Protein AF-A0A838CXK9-F1 (afdb_monomer)

Mean predicted aligned error: 6.01 Å

Organism: NCBI:txid220753

Sequence (166 aa):
MSNKSRLVIGCRRCKEGYEVANYFADIPQHLNLTTSFHQEDINALFFENYSCPFCHNTLYITPPIIEFVSVFENKNFHVKFEEYYIRIINEQHYIGLPKDKAPEDIYIDLMNSGIDIEEDITLPNTREVQYLQDVAHEYDRNQWVLEFESGNTEHSIDELTKNRYK

Structure (mmCIF, N/CA/C/O backbone):
data_AF-A0A838CXK9-F1
#
_entry.id   AF-A0A838CXK9-F1
#
loop_
_atom_site.group_PDB
_atom_site.id
_atom_site.type_symbol
_atom_site.label_atom_id
_atom_site.label_alt_id
_atom_site.label_comp_id
_atom_site.label_asym_id
_atom_site.label_entity_id
_atom_site.label_seq_id
_atom_site.pdbx_PDB_ins_code
_atom_site.Cartn_x
_atom_site.Cartn_y
_atom_site.Cartn_z
_atom_site.occupancy
_atom_site.B_iso_or_equiv
_atom_site.auth_seq_id
_atom_site.auth_comp_id
_atom_site.auth_asym_id
_atom_site.auth_atom_id
_atom_site.pdbx_PDB_model_num
ATOM 1 N N . MET A 1 1 ? 12.977 -2.934 20.442 1.00 40.25 1 MET A N 1
ATOM 2 C CA . MET A 1 1 ? 13.653 -2.037 19.479 1.00 40.25 1 MET A CA 1
ATOM 3 C C . MET A 1 1 ? 12.579 -1.650 18.482 1.00 40.25 1 MET A C 1
ATOM 5 O O . MET A 1 1 ? 11.955 -2.563 17.969 1.00 40.25 1 MET A O 1
ATOM 9 N N . SER A 1 2 ? 12.272 -0.362 18.315 1.00 50.97 2 SER A N 1
ATOM 10 C CA . SER A 1 2 ? 11.309 0.064 17.286 1.00 50.97 2 SER A CA 1
ATOM 11 C C . SER A 1 2 ? 11.921 -0.253 15.922 1.00 50.97 2 SER A C 1
ATOM 13 O O . SER A 1 2 ? 13.077 0.101 15.669 1.00 50.97 2 SER A O 1
ATOM 15 N N . ASN A 1 3 ? 11.192 -1.005 15.100 1.00 80.12 3 ASN A N 1
ATOM 16 C CA . ASN A 1 3 ? 11.574 -1.215 13.711 1.00 80.12 3 ASN A CA 1
ATOM 17 C C . ASN A 1 3 ? 11.323 0.096 12.954 1.00 80.12 3 ASN A C 1
ATOM 19 O O . ASN A 1 3 ? 10.450 0.870 13.330 1.00 80.12 3 ASN A O 1
ATOM 23 N N . LYS A 1 4 ? 12.096 0.385 11.905 1.00 89.06 4 LYS A N 1
ATOM 24 C CA . LYS A 1 4 ? 11.778 1.519 11.026 1.00 89.06 4 LYS A CA 1
ATOM 25 C C . LYS A 1 4 ? 10.653 1.106 10.080 1.00 89.06 4 LYS A C 1
ATOM 27 O O . LYS A 1 4 ? 10.755 0.045 9.461 1.00 89.06 4 LYS A O 1
ATOM 32 N N . SER A 1 5 ? 9.647 1.963 9.920 1.00 93.62 5 SER A N 1
ATOM 33 C CA . SER A 1 5 ? 8.619 1.782 8.894 1.00 93.62 5 SER A CA 1
ATOM 34 C C . SER A 1 5 ? 9.243 1.706 7.498 1.00 93.62 5 SER A C 1
ATOM 36 O O . SER A 1 5 ? 10.294 2.307 7.232 1.00 93.62 5 SER A O 1
ATOM 38 N N . ARG A 1 6 ? 8.621 0.939 6.601 1.00 93.81 6 ARG A N 1
ATOM 39 C CA . ARG A 1 6 ? 9.132 0.725 5.243 1.00 93.81 6 ARG A CA 1
ATOM 40 C C . ARG A 1 6 ? 8.023 0.505 4.225 1.00 93.81 6 ARG A C 1
ATOM 42 O O . ARG A 1 6 ? 7.048 -0.198 4.485 1.00 93.81 6 ARG A O 1
ATOM 49 N N . LEU A 1 7 ? 8.228 1.063 3.038 1.00 95.00 7 LEU A N 1
ATOM 50 C CA . LEU A 1 7 ? 7.468 0.735 1.840 1.00 95.00 7 LEU A CA 1
ATOM 51 C C . LEU A 1 7 ? 8.106 -0.488 1.182 1.00 95.00 7 LEU A C 1
ATOM 53 O O . LEU A 1 7 ? 9.305 -0.503 0.920 1.00 95.00 7 LEU A O 1
ATOM 57 N N . VAL A 1 8 ? 7.316 -1.509 0.894 1.00 94.06 8 VAL A N 1
ATOM 58 C CA . VAL A 1 8 ? 7.737 -2.716 0.187 1.00 94.06 8 VAL A CA 1
ATOM 59 C C . VAL A 1 8 ? 7.118 -2.693 -1.203 1.00 94.06 8 VAL A C 1
ATOM 61 O O . VAL A 1 8 ? 5.900 -2.599 -1.354 1.00 94.06 8 VAL A O 1
ATOM 64 N N . ILE A 1 9 ? 7.965 -2.788 -2.225 1.00 94.62 9 ILE A N 1
ATOM 65 C CA . ILE A 1 9 ? 7.561 -2.800 -3.632 1.00 94.62 9 ILE A CA 1
ATOM 66 C C . ILE A 1 9 ? 8.024 -4.103 -4.272 1.00 94.62 9 ILE A C 1
ATOM 68 O O . ILE A 1 9 ? 9.155 -4.533 -4.064 1.00 94.62 9 ILE A O 1
ATOM 72 N N . GLY A 1 10 ? 7.182 -4.732 -5.084 1.00 92.06 10 GLY A N 1
ATOM 73 C CA . GLY A 1 10 ? 7.570 -5.895 -5.880 1.00 92.06 10 GLY A CA 1
ATOM 74 C C . GLY A 1 10 ? 6.840 -5.963 -7.211 1.00 92.06 10 GLY A C 1
ATOM 75 O O . GLY A 1 10 ? 5.757 -5.407 -7.370 1.00 92.06 10 GLY A O 1
ATOM 76 N N . CYS A 1 11 ? 7.408 -6.678 -8.180 1.00 91.88 11 CYS A N 1
ATOM 77 C CA . CYS A 1 11 ? 6.704 -6.984 -9.424 1.00 91.88 11 CYS A CA 1
ATOM 78 C C . CYS A 1 11 ? 5.903 -8.277 -9.252 1.00 91.88 11 CYS A C 1
ATOM 80 O O . CYS A 1 11 ? 6.483 -9.360 -9.139 1.00 91.88 11 CYS A O 1
ATOM 82 N N . ARG A 1 12 ? 4.571 -8.170 -9.265 1.00 88.44 12 ARG A N 1
ATOM 83 C CA . ARG A 1 12 ? 3.650 -9.297 -9.076 1.00 88.44 12 ARG A CA 1
ATOM 84 C C . ARG A 1 12 ? 3.861 -10.375 -10.132 1.00 88.44 12 ARG A C 1
ATOM 86 O O . ARG A 1 12 ? 4.024 -11.530 -9.776 1.00 88.44 12 ARG A O 1
ATOM 93 N N . ARG A 1 13 ? 3.979 -10.000 -11.411 1.00 84.50 13 ARG A N 1
ATOM 94 C CA . ARG A 1 13 ? 4.217 -10.964 -12.504 1.00 84.50 13 ARG A CA 1
ATOM 95 C C . ARG A 1 13 ? 5.500 -11.771 -12.319 1.00 84.50 13 ARG A C 1
ATOM 97 O O . ARG A 1 13 ? 5.498 -12.977 -12.539 1.00 84.50 13 ARG A O 1
ATOM 104 N N . CYS A 1 14 ? 6.594 -11.115 -11.928 1.00 86.19 14 CYS A N 1
ATOM 105 C CA . CYS A 1 14 ? 7.857 -11.807 -11.671 1.00 86.19 14 CYS A CA 1
ATOM 106 C C . 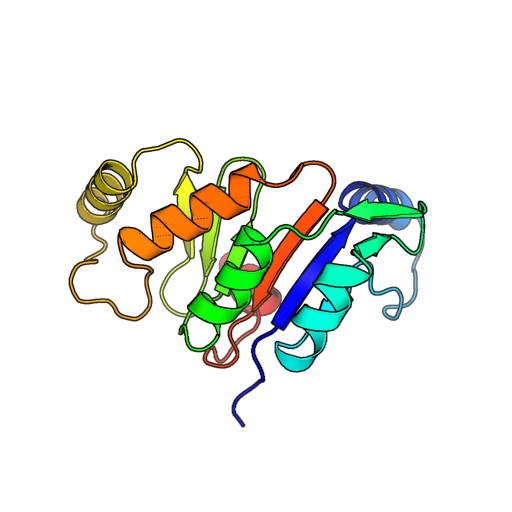CYS A 1 14 ? 7.763 -12.693 -10.430 1.00 86.19 14 CYS A C 1
ATOM 108 O O . CYS A 1 14 ? 8.290 -13.800 -10.448 1.00 86.19 14 CYS A O 1
ATOM 110 N N . LYS A 1 15 ? 7.063 -12.232 -9.387 1.00 80.81 15 LYS A N 1
ATOM 111 C CA . LYS A 1 15 ? 6.821 -13.010 -8.173 1.00 80.81 15 LYS A CA 1
ATOM 112 C C . LYS A 1 15 ? 5.985 -14.261 -8.451 1.00 80.81 15 LYS A C 1
ATOM 114 O O . LYS A 1 15 ? 6.431 -15.357 -8.147 1.00 80.81 15 LYS A O 1
ATOM 119 N N . GLU A 1 16 ? 4.829 -14.114 -9.088 1.00 79.56 16 GLU A N 1
ATOM 120 C CA . GLU A 1 16 ? 3.921 -15.222 -9.409 1.00 79.56 16 GLU A CA 1
ATOM 121 C C . GLU A 1 16 ? 4.541 -16.194 -10.417 1.00 79.56 16 GLU A C 1
ATOM 123 O O . GLU A 1 16 ? 4.498 -17.405 -10.219 1.00 79.56 16 GLU A O 1
ATOM 128 N N . GLY A 1 17 ? 5.174 -15.684 -11.481 1.00 74.56 17 GLY A N 1
ATOM 129 C CA . GLY A 1 17 ? 5.862 -16.528 -12.461 1.00 74.56 17 GLY A CA 1
ATOM 130 C C . GLY A 1 17 ? 6.971 -17.369 -11.827 1.00 74.56 17 GLY A C 1
ATOM 131 O O . GLY A 1 17 ? 7.160 -18.528 -12.190 1.00 74.56 17 GLY A O 1
ATOM 132 N N . TYR A 1 18 ? 7.661 -16.807 -10.837 1.00 71.94 18 TYR A N 1
ATOM 133 C CA . TYR A 1 18 ? 8.664 -17.512 -10.053 1.00 71.94 18 TYR A CA 1
ATOM 134 C C . TYR A 1 18 ? 8.046 -18.527 -9.083 1.00 71.94 18 TYR A C 1
ATOM 136 O O . TYR A 1 18 ? 8.495 -19.667 -9.039 1.00 71.94 18 TYR A O 1
ATOM 144 N N . GLU A 1 19 ? 6.988 -18.169 -8.351 1.00 68.81 19 GLU A N 1
ATOM 145 C CA . GLU A 1 19 ? 6.273 -19.089 -7.453 1.00 68.81 19 GLU A CA 1
ATOM 146 C C . GLU A 1 19 ? 5.711 -20.311 -8.204 1.00 68.81 19 GLU A C 1
ATOM 148 O O . GLU A 1 19 ? 5.812 -21.436 -7.716 1.00 68.81 19 GLU A O 1
ATOM 153 N N . VAL A 1 20 ? 5.196 -20.119 -9.424 1.00 67.00 20 VAL A N 1
ATOM 154 C CA . VAL A 1 20 ? 4.710 -21.210 -10.288 1.00 67.00 20 VAL A CA 1
ATOM 155 C C . VAL A 1 20 ? 5.859 -22.071 -10.821 1.00 67.00 20 VAL A C 1
ATOM 157 O O . VAL A 1 20 ? 5.758 -23.298 -10.813 1.00 67.00 20 VAL A O 1
ATOM 160 N N . ALA A 1 21 ? 6.966 -21.464 -11.260 1.00 60.66 21 ALA A N 1
ATOM 161 C CA . ALA A 1 21 ? 8.148 -22.205 -11.708 1.00 60.66 21 ALA A CA 1
ATOM 162 C C . ALA A 1 21 ? 8.800 -23.015 -10.566 1.00 60.66 21 ALA A C 1
ATOM 164 O O . ALA A 1 21 ? 9.318 -24.109 -10.795 1.00 60.66 21 ALA A O 1
ATOM 165 N N . ASN A 1 22 ? 8.712 -22.521 -9.330 1.00 57.84 22 ASN A N 1
ATOM 166 C CA . ASN A 1 22 ? 9.317 -23.119 -8.138 1.00 57.84 22 ASN A CA 1
ATOM 167 C C . ASN A 1 22 ? 8.561 -24.286 -7.526 1.00 57.84 22 ASN A C 1
ATOM 169 O O . ASN A 1 22 ? 9.110 -24.965 -6.662 1.00 57.84 22 ASN A O 1
ATOM 173 N N . TYR A 1 23 ? 7.368 -24.613 -8.019 1.00 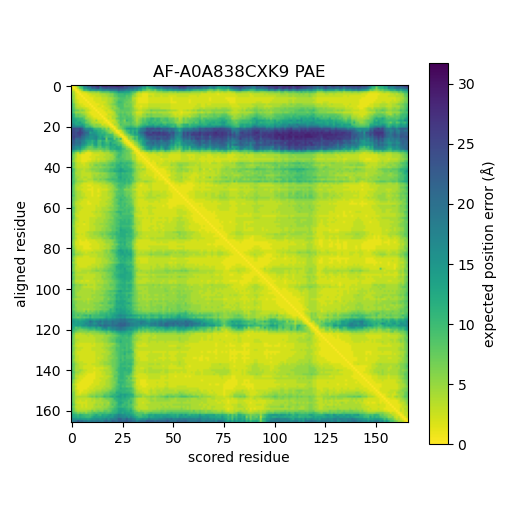53.09 23 TYR A N 1
ATOM 174 C CA . TYR A 1 23 ? 6.805 -25.936 -7.752 1.00 53.09 23 TYR A CA 1
ATOM 175 C C . TYR A 1 23 ? 7.730 -27.072 -8.251 1.00 53.09 23 TYR A C 1
ATOM 177 O O . TYR A 1 23 ? 7.531 -28.227 -7.880 1.00 53.09 23 TYR A O 1
ATOM 185 N N . PHE A 1 24 ? 8.750 -26.754 -9.067 1.00 50.34 24 PHE A N 1
ATOM 186 C CA . PHE A 1 24 ? 9.646 -27.713 -9.710 1.00 50.34 24 PHE A CA 1
ATOM 187 C C . PHE A 1 24 ? 11.141 -27.621 -9.319 1.00 50.34 24 PHE A C 1
ATOM 189 O O . PHE A 1 24 ? 11.896 -28.487 -9.762 1.00 50.34 24 PHE A O 1
ATOM 196 N N . ALA 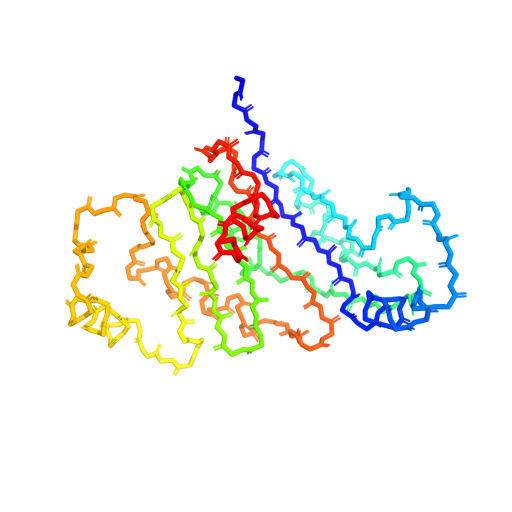A 1 25 ? 11.601 -26.661 -8.495 1.00 47.97 25 ALA A N 1
ATOM 197 C CA . ALA A 1 25 ? 13.003 -26.613 -8.031 1.00 47.97 25 ALA A CA 1
ATOM 198 C C . ALA A 1 25 ? 13.228 -25.772 -6.752 1.00 47.97 25 ALA A C 1
ATOM 200 O O . ALA A 1 25 ? 12.681 -24.680 -6.619 1.00 47.97 25 ALA A O 1
ATOM 201 N N . ASP A 1 26 ? 14.100 -26.259 -5.853 1.00 49.28 26 ASP A N 1
ATOM 202 C CA . ASP A 1 26 ? 14.586 -25.546 -4.659 1.00 49.28 26 ASP A CA 1
ATOM 203 C C . ASP A 1 26 ? 15.452 -24.340 -5.059 1.00 49.28 26 ASP A C 1
ATOM 205 O O . ASP A 1 26 ? 16.591 -24.507 -5.508 1.00 49.28 26 ASP A O 1
ATOM 209 N N . ILE A 1 27 ? 14.944 -23.118 -4.874 1.00 52.59 27 ILE A N 1
ATOM 210 C CA . ILE A 1 27 ? 15.732 -21.897 -5.087 1.00 52.59 27 ILE A CA 1
ATOM 211 C C . ILE A 1 27 ? 16.135 -21.285 -3.742 1.00 52.59 27 ILE A C 1
ATOM 213 O O . ILE A 1 27 ? 15.330 -21.222 -2.808 1.00 52.59 27 ILE A O 1
ATOM 217 N N . PRO A 1 28 ? 17.390 -20.825 -3.611 1.00 49.25 28 PRO A N 1
ATOM 218 C CA . PRO A 1 28 ? 17.884 -20.245 -2.377 1.00 49.25 28 PRO A CA 1
ATOM 219 C C . PRO A 1 28 ? 17.127 -18.972 -1.968 1.00 49.25 28 PRO A C 1
ATOM 221 O O . PRO A 1 28 ? 16.869 -18.076 -2.768 1.00 49.25 28 PRO A O 1
ATOM 224 N N . GLN A 1 29 ? 16.850 -18.880 -0.666 1.00 46.81 29 GLN A N 1
ATOM 225 C CA . GLN A 1 29 ? 16.065 -17.836 0.012 1.00 46.81 29 GLN A CA 1
ATOM 226 C C . GLN A 1 29 ? 16.536 -16.383 -0.212 1.00 46.81 29 GLN A C 1
ATOM 228 O O . GLN A 1 29 ? 15.881 -15.458 0.251 1.00 46.81 29 GLN A O 1
ATOM 233 N N . HIS A 1 30 ? 17.663 -16.154 -0.892 1.00 46.38 30 HIS A N 1
ATOM 234 C CA . HIS A 1 30 ? 18.224 -14.818 -1.112 1.00 46.38 30 HIS A CA 1
ATOM 23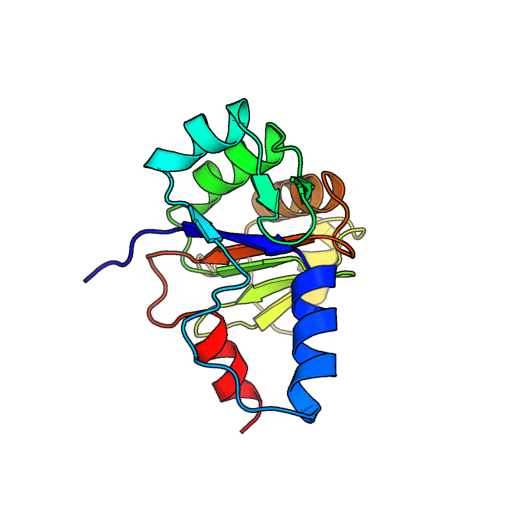5 C C . HIS A 1 30 ? 17.619 -14.067 -2.309 1.00 46.38 30 HIS A C 1
ATOM 237 O O . HIS A 1 30 ? 17.926 -12.890 -2.500 1.00 46.38 30 HIS A O 1
ATOM 243 N N . LEU A 1 31 ? 16.782 -14.713 -3.127 1.00 52.84 31 LEU A N 1
ATOM 244 C CA . LEU A 1 31 ? 16.036 -14.053 -4.202 1.00 52.84 31 LEU A CA 1
ATOM 245 C C . LEU A 1 31 ? 14.841 -13.285 -3.613 1.00 52.84 31 LEU A C 1
ATOM 247 O O . LEU A 1 31 ? 13.694 -13.722 -3.675 1.00 52.84 31 LEU A O 1
ATOM 251 N N . ASN A 1 32 ? 15.123 -12.122 -3.021 1.00 60.88 32 ASN A N 1
ATOM 252 C CA . ASN A 1 32 ? 14.094 -11.166 -2.620 1.00 60.88 32 ASN A CA 1
ATOM 253 C C . ASN A 1 32 ? 13.460 -10.554 -3.879 1.00 60.88 32 ASN A C 1
ATOM 255 O O . ASN A 1 32 ? 14.052 -9.714 -4.553 1.00 60.88 32 ASN A O 1
ATOM 259 N N . LEU A 1 33 ? 12.243 -10.998 -4.202 1.00 78.38 33 LEU A N 1
ATOM 260 C CA . LEU A 1 33 ? 11.425 -10.482 -5.314 1.00 78.38 33 LEU A CA 1
ATOM 261 C C . LEU A 1 33 ? 10.717 -9.160 -4.975 1.00 78.38 33 LEU A C 1
ATOM 263 O O . LEU A 1 33 ? 9.976 -8.610 -5.794 1.00 78.38 33 LEU A O 1
ATOM 267 N N . THR A 1 34 ? 10.938 -8.669 -3.760 1.00 85.94 34 THR A N 1
ATOM 268 C CA . THR A 1 34 ? 10.491 -7.376 -3.261 1.00 85.94 34 THR A CA 1
ATOM 269 C C . THR A 1 34 ? 11.696 -6.554 -2.813 1.00 85.94 34 THR A C 1
ATOM 271 O O . THR A 1 34 ? 12.755 -7.078 -2.464 1.00 85.94 34 THR A O 1
ATOM 274 N N . THR A 1 35 ? 11.540 -5.239 -2.836 1.00 90.25 35 THR A N 1
ATOM 275 C CA . THR A 1 35 ? 12.527 -4.265 -2.382 1.00 90.25 35 THR A CA 1
ATOM 276 C C . THR A 1 35 ? 11.874 -3.392 -1.324 1.00 90.25 35 THR A C 1
ATOM 278 O O . THR A 1 35 ? 10.745 -2.938 -1.507 1.00 90.25 35 THR A O 1
ATOM 281 N N . SER A 1 36 ? 12.569 -3.182 -0.210 1.00 91.31 36 SER A N 1
ATOM 282 C CA . SER A 1 36 ? 12.097 -2.328 0.877 1.00 91.31 36 SER A CA 1
ATOM 283 C C . SER A 1 36 ? 12.796 -0.977 0.831 1.00 91.31 36 SER A C 1
ATOM 285 O O . SER A 1 36 ? 14.014 -0.924 0.685 1.00 91.31 36 SER A O 1
ATOM 287 N N . PHE A 1 37 ? 12.026 0.086 1.013 1.00 92.56 37 PHE A N 1
ATOM 288 C CA . PHE A 1 37 ? 12.486 1.466 1.061 1.00 92.56 37 PHE A CA 1
ATOM 289 C C . PHE A 1 37 ? 12.101 2.064 2.407 1.00 92.56 37 PHE A C 1
ATOM 291 O O . PHE A 1 37 ? 10.935 1.996 2.811 1.00 92.56 37 PHE A O 1
ATOM 298 N N . HIS A 1 38 ? 13.068 2.645 3.110 1.00 91.94 38 HIS A N 1
ATOM 299 C CA . HIS A 1 38 ? 12.779 3.438 4.297 1.00 91.94 38 HIS A CA 1
ATOM 300 C C . HIS A 1 38 ? 12.370 4.851 3.891 1.00 91.94 38 HIS A C 1
ATOM 302 O O . HIS A 1 38 ? 12.594 5.270 2.758 1.00 91.94 38 HIS A O 1
ATOM 308 N N . GLN A 1 39 ? 11.782 5.602 4.822 1.00 85.06 39 GLN A N 1
ATOM 309 C CA . GLN A 1 39 ? 11.333 6.972 4.559 1.00 85.06 39 GLN A CA 1
ATOM 310 C C . GLN A 1 39 ? 12.452 7.860 3.982 1.00 85.06 39 GLN A C 1
ATOM 312 O O . GLN A 1 39 ? 12.210 8.650 3.072 1.00 85.06 39 GLN A O 1
ATOM 317 N N . GLU A 1 40 ? 13.684 7.682 4.468 1.00 87.75 40 GLU A N 1
ATOM 318 C CA . GLU A 1 40 ? 14.877 8.397 3.999 1.00 87.75 40 GLU A CA 1
ATOM 319 C C . GLU A 1 40 ? 15.204 8.152 2.510 1.00 87.75 40 GLU A C 1
ATOM 321 O O . GLU A 1 40 ? 15.779 9.027 1.863 1.00 87.75 40 GLU A O 1
ATOM 326 N N . ASP A 1 41 ? 14.744 7.034 1.939 1.00 89.25 41 ASP A N 1
ATOM 327 C CA . ASP A 1 41 ? 14.982 6.641 0.544 1.00 89.25 41 ASP A CA 1
ATOM 328 C C . ASP A 1 41 ? 13.844 7.058 -0.410 1.00 89.25 41 ASP A C 1
ATOM 330 O O . ASP A 1 41 ? 14.010 7.041 -1.632 1.00 89.25 41 ASP A O 1
ATOM 334 N N . ILE A 1 42 ? 12.677 7.455 0.116 1.00 86.69 42 ILE A N 1
ATOM 335 C CA . ILE A 1 42 ? 11.465 7.706 -0.688 1.00 86.69 42 ILE A CA 1
ATOM 336 C C . ILE A 1 42 ? 11.644 8.866 -1.668 1.00 86.69 42 ILE A C 1
ATOM 338 O O . ILE A 1 42 ? 11.132 8.822 -2.786 1.00 86.69 42 ILE A O 1
ATOM 342 N N . ASN A 1 43 ? 12.404 9.893 -1.285 1.00 85.56 43 ASN A N 1
ATOM 343 C CA . ASN A 1 43 ? 12.680 11.013 -2.182 1.00 85.56 43 ASN A CA 1
ATOM 344 C C . ASN A 1 43 ? 13.497 10.569 -3.400 1.00 85.56 43 ASN A C 1
ATOM 346 O O . ASN A 1 43 ? 13.195 10.991 -4.510 1.00 85.56 43 ASN A O 1
ATOM 350 N N . ALA A 1 44 ? 14.501 9.706 -3.216 1.00 88.69 44 ALA A N 1
ATOM 351 C CA . ALA A 1 44 ? 15.267 9.160 -4.336 1.00 88.69 44 ALA A CA 1
ATOM 352 C C . ALA A 1 44 ? 14.369 8.290 -5.228 1.00 88.69 44 ALA A C 1
ATOM 354 O O . ALA A 1 44 ? 14.349 8.455 -6.449 1.00 88.69 44 ALA A O 1
ATOM 355 N N . LEU A 1 45 ? 13.539 7.455 -4.599 1.00 89.06 45 LEU A N 1
ATOM 356 C CA . LEU A 1 45 ? 12.560 6.609 -5.271 1.00 89.06 45 LEU A CA 1
ATOM 357 C C . LEU A 1 45 ? 11.568 7.411 -6.139 1.00 89.06 45 LEU A C 1
ATOM 359 O O . LEU A 1 45 ? 11.191 6.939 -7.210 1.00 89.06 45 LEU A O 1
ATOM 363 N N . PHE A 1 46 ? 11.186 8.629 -5.739 1.00 89.06 46 PHE A N 1
ATOM 364 C CA . PHE A 1 46 ? 10.341 9.512 -6.555 1.00 89.06 46 PHE A CA 1
ATOM 365 C C . PHE A 1 46 ? 10.980 9.892 -7.890 1.00 89.06 46 PHE A C 1
ATOM 367 O O . PHE A 1 46 ? 10.328 9.866 -8.931 1.00 89.06 46 PHE A O 1
ATOM 374 N N . PHE A 1 47 ? 12.257 10.275 -7.860 1.00 87.44 47 PHE A N 1
ATOM 375 C CA . PHE A 1 47 ? 12.955 10.750 -9.052 1.00 87.44 47 PHE A CA 1
ATOM 376 C C . PHE A 1 47 ? 13.368 9.597 -9.964 1.00 87.44 47 PHE A C 1
ATOM 378 O O . PHE A 1 47 ? 13.320 9.728 -11.187 1.00 87.44 47 PHE A O 1
ATOM 385 N N . GLU A 1 48 ? 13.767 8.470 -9.378 1.00 91.06 48 GLU A N 1
ATOM 386 C CA . GLU A 1 48 ? 14.292 7.325 -10.123 1.00 91.06 48 GLU A CA 1
ATOM 387 C C . GLU A 1 48 ? 13.190 6.368 -10.592 1.00 91.06 48 GLU A C 1
ATOM 389 O O . GLU A 1 48 ? 13.369 5.673 -11.594 1.00 91.06 48 GLU A O 1
ATOM 394 N N . ASN A 1 49 ? 12.022 6.393 -9.939 1.00 93.19 49 ASN A N 1
ATOM 395 C CA . ASN A 1 49 ? 10.976 5.377 -10.043 1.00 93.19 49 ASN A CA 1
ATOM 396 C C . ASN A 1 49 ? 11.482 3.982 -9.634 1.00 93.19 49 ASN A C 1
ATOM 398 O O . ASN A 1 49 ? 12.678 3.734 -9.481 1.00 93.19 49 ASN A O 1
ATOM 402 N N . TYR A 1 50 ? 10.571 3.024 -9.462 1.00 93.44 50 TYR A N 1
ATOM 403 C CA . TYR A 1 50 ? 10.976 1.646 -9.191 1.00 93.44 50 TYR A CA 1
ATOM 404 C C . TYR A 1 50 ? 11.050 0.847 -10.488 1.00 93.44 50 TYR A C 1
ATOM 406 O O . TYR A 1 50 ? 10.036 0.649 -11.152 1.00 93.44 50 TYR A O 1
ATOM 414 N N . SER A 1 51 ? 12.228 0.335 -10.839 1.00 93.31 51 SER A N 1
ATOM 415 C CA . SER A 1 51 ? 12.383 -0.591 -11.967 1.00 93.31 51 SER A CA 1
ATOM 416 C C . SER A 1 51 ? 12.579 -2.017 -11.469 1.00 93.31 51 SER A C 1
ATOM 418 O O . SER A 1 51 ? 13.487 -2.295 -10.688 1.00 93.31 51 SER A O 1
ATOM 420 N N . CYS A 1 52 ? 11.743 -2.943 -11.944 1.00 90.81 52 CYS A N 1
ATOM 421 C CA . CYS A 1 52 ? 11.870 -4.352 -11.599 1.00 90.81 52 CYS A CA 1
ATOM 422 C C . CYS A 1 52 ? 13.212 -4.900 -12.122 1.00 90.81 52 CYS A C 1
ATOM 424 O O . CYS A 1 52 ? 13.453 -4.841 -13.331 1.00 90.81 52 CYS A O 1
ATOM 426 N N . PRO A 1 53 ? 14.058 -5.510 -11.272 1.00 88.31 53 PRO A N 1
ATOM 427 C CA . PRO A 1 53 ? 15.380 -5.977 -11.692 1.00 88.31 53 PRO A CA 1
ATOM 428 C C . PRO A 1 53 ? 15.342 -7.194 -12.633 1.00 88.31 53 PRO A C 1
ATOM 430 O O . PRO A 1 53 ? 16.362 -7.532 -13.222 1.00 88.31 53 PRO A O 1
ATOM 433 N N . PHE A 1 54 ? 14.184 -7.848 -12.785 1.00 87.62 54 PHE A N 1
ATOM 434 C CA . PHE A 1 54 ? 14.033 -9.066 -13.590 1.00 87.62 54 PHE A CA 1
ATOM 435 C C . PHE A 1 54 ? 13.421 -8.816 -14.968 1.00 87.62 54 PHE A C 1
ATOM 437 O O . PHE A 1 54 ? 13.878 -9.383 -15.955 1.00 87.62 54 PHE A O 1
ATOM 444 N N . CYS A 1 55 ? 12.363 -8.002 -15.041 1.00 89.44 55 CYS A N 1
ATOM 445 C CA . CYS A 1 55 ? 11.653 -7.731 -16.296 1.00 89.44 55 CYS A CA 1
ATOM 446 C C . CYS A 1 55 ? 11.827 -6.299 -16.808 1.00 89.44 55 CYS A C 1
ATOM 448 O O . CYS A 1 55 ? 11.314 -5.985 -17.877 1.00 89.44 55 CYS A O 1
ATOM 450 N N . HIS A 1 56 ? 12.515 -5.436 -16.052 1.00 91.31 56 HIS A N 1
ATOM 451 C CA . HIS A 1 56 ? 12.755 -4.026 -16.374 1.00 91.31 56 HIS A CA 1
ATOM 452 C C . HIS A 1 56 ? 11.496 -3.173 -16.594 1.00 91.31 56 HIS A C 1
ATOM 454 O O . HIS A 1 56 ? 11.607 -2.030 -17.029 1.00 91.31 56 HIS A O 1
ATOM 460 N N . ASN A 1 57 ? 10.305 -3.679 -16.254 1.00 92.94 57 ASN A N 1
ATOM 461 C CA . ASN A 1 57 ? 9.117 -2.837 -16.145 1.00 92.94 57 ASN A CA 1
ATOM 462 C C . ASN A 1 57 ? 9.316 -1.818 -15.021 1.00 92.94 57 ASN A C 1
ATOM 464 O O . ASN A 1 57 ? 9.978 -2.114 -14.023 1.00 92.94 57 ASN A O 1
ATOM 468 N N . THR A 1 58 ? 8.703 -0.648 -15.168 1.00 94.75 58 THR A N 1
ATOM 469 C CA . THR A 1 58 ? 8.834 0.459 -14.218 1.00 94.75 58 THR A CA 1
ATOM 470 C C . THR A 1 58 ? 7.489 0.753 -13.559 1.00 94.75 58 THR A C 1
ATOM 472 O O . THR A 1 58 ? 6.478 0.906 -14.243 1.00 94.75 58 THR A O 1
ATOM 475 N N . LEU A 1 59 ? 7.480 0.827 -12.230 1.00 95.06 59 LEU A N 1
ATOM 476 C CA . LEU A 1 59 ? 6.416 1.435 -11.442 1.00 95.06 59 LEU A CA 1
ATOM 477 C C . LEU A 1 59 ? 6.760 2.909 -11.270 1.00 95.06 59 LEU A C 1
ATOM 479 O O . LEU A 1 59 ? 7.752 3.243 -10.617 1.00 95.06 59 LEU A O 1
ATOM 483 N N . TYR A 1 60 ? 5.932 3.771 -11.848 1.00 95.12 60 TYR A N 1
ATOM 484 C CA . TYR A 1 60 ? 6.053 5.206 -11.652 1.00 95.12 60 TYR A CA 1
ATOM 485 C C . TYR A 1 60 ? 5.596 5.580 -10.248 1.00 95.12 60 TYR A C 1
ATOM 487 O O . TYR A 1 60 ? 4.515 5.187 -9.812 1.00 95.12 60 TYR A O 1
ATOM 495 N N . ILE A 1 61 ? 6.435 6.326 -9.540 1.00 94.19 61 ILE A N 1
ATOM 496 C CA . ILE A 1 61 ? 6.174 6.720 -8.160 1.00 94.19 61 ILE A CA 1
ATOM 497 C C . ILE A 1 61 ? 5.515 8.090 -8.209 1.00 94.19 61 ILE A C 1
ATOM 499 O O . ILE A 1 61 ? 6.124 9.073 -8.625 1.00 94.19 61 ILE A O 1
ATOM 503 N N . THR A 1 62 ? 4.240 8.146 -7.843 1.00 93.69 62 THR A N 1
ATOM 504 C CA . THR A 1 62 ? 3.435 9.363 -7.937 1.00 93.69 62 THR A CA 1
ATOM 505 C C . THR A 1 62 ? 3.408 10.115 -6.602 1.00 93.69 62 THR A C 1
ATOM 507 O O . THR A 1 62 ? 3.704 9.528 -5.555 1.00 93.69 62 THR A O 1
ATOM 510 N N . PRO A 1 63 ? 3.062 11.419 -6.589 1.00 92.50 63 PRO A N 1
ATOM 511 C CA . PRO A 1 63 ? 2.969 12.180 -5.344 1.00 92.50 63 PRO A CA 1
ATOM 512 C C . PRO A 1 63 ? 2.069 11.535 -4.270 1.00 92.50 63 PRO A C 1
ATOM 514 O O . PRO A 1 63 ? 2.511 11.492 -3.120 1.00 92.50 63 PRO A O 1
ATOM 517 N N . PRO A 1 64 ? 0.891 10.951 -4.593 1.00 92.69 64 PRO A N 1
ATOM 518 C CA . PRO A 1 64 ? 0.086 10.245 -3.593 1.00 92.69 64 PRO A CA 1
ATOM 519 C C . PRO A 1 64 ? 0.804 9.054 -2.940 1.00 92.69 64 PRO A C 1
ATOM 521 O O . PRO A 1 64 ? 0.676 8.857 -1.734 1.00 92.69 64 PRO A O 1
ATOM 524 N N . ILE A 1 65 ? 1.614 8.290 -3.688 1.00 92.75 65 ILE A N 1
ATOM 525 C CA . ILE A 1 65 ? 2.401 7.169 -3.132 1.00 92.75 65 ILE A CA 1
ATOM 526 C C . ILE A 1 65 ? 3.413 7.672 -2.089 1.00 92.75 65 ILE A C 1
ATOM 528 O O . ILE A 1 65 ? 3.655 7.008 -1.084 1.00 92.75 65 ILE A O 1
ATOM 532 N N . ILE A 1 66 ? 3.989 8.856 -2.290 1.00 91.31 66 ILE A N 1
ATOM 533 C CA . ILE A 1 66 ? 4.974 9.448 -1.368 1.00 91.31 66 ILE A CA 1
ATOM 534 C C . ILE A 1 66 ? 4.307 10.038 -0.138 1.00 91.31 66 ILE A C 1
ATOM 536 O O . ILE A 1 66 ? 4.780 9.840 0.987 1.00 91.31 66 ILE A O 1
ATOM 540 N N . GLU A 1 67 ? 3.211 10.767 -0.351 1.00 91.12 67 GLU A N 1
ATOM 541 C CA . GLU A 1 67 ? 2.418 11.321 0.740 1.00 91.12 67 GLU A CA 1
ATOM 542 C C . GLU A 1 67 ? 1.943 10.190 1.653 1.00 91.12 67 GLU A C 1
ATOM 544 O O . GLU A 1 67 ? 2.083 10.290 2.869 1.00 91.12 67 GLU A O 1
ATOM 549 N N . PHE A 1 68 ? 1.521 9.065 1.074 1.00 93.06 68 PHE A N 1
ATOM 550 C CA . PHE A 1 68 ? 1.173 7.854 1.804 1.00 93.06 68 PHE A CA 1
ATOM 551 C C . PHE A 1 68 ? 2.283 7.361 2.735 1.00 93.06 68 PHE A C 1
ATOM 553 O O . PHE A 1 68 ? 2.031 7.178 3.924 1.00 93.06 68 PHE A O 1
ATOM 560 N N . VAL A 1 69 ? 3.522 7.206 2.263 1.00 92.06 69 VAL A N 1
ATOM 561 C CA . VAL A 1 69 ? 4.611 6.735 3.143 1.00 92.06 69 VAL A CA 1
ATOM 562 C C . VAL A 1 69 ? 4.828 7.679 4.328 1.00 92.06 69 VAL A C 1
ATOM 564 O O . VAL A 1 69 ? 5.076 7.228 5.444 1.00 92.06 69 VAL A O 1
ATOM 567 N N . SER A 1 70 ? 4.683 8.985 4.103 1.00 90.19 70 SER A N 1
ATOM 568 C CA . SER A 1 70 ? 4.849 9.998 5.149 1.00 90.19 70 SER A CA 1
ATOM 569 C C . SER A 1 70 ? 3.678 10.019 6.138 1.00 90.19 70 SER A C 1
ATOM 571 O O . SER A 1 70 ? 3.889 10.080 7.346 1.00 90.19 70 SER A O 1
ATOM 573 N N . VAL A 1 71 ? 2.437 9.941 5.648 1.00 92.06 71 VAL A N 1
ATOM 574 C CA . VAL A 1 71 ? 1.218 9.949 6.478 1.00 92.06 71 VAL A CA 1
ATOM 575 C C . VAL A 1 71 ? 1.137 8.699 7.357 1.00 92.06 71 VAL A C 1
ATOM 577 O O . VAL A 1 71 ? 0.673 8.772 8.498 1.00 92.06 71 VAL A O 1
ATOM 580 N N . PHE A 1 72 ? 1.602 7.557 6.848 1.00 93.31 72 PHE A N 1
ATOM 581 C CA . PHE A 1 72 ? 1.471 6.269 7.525 1.00 93.31 72 PHE A CA 1
ATOM 582 C C . PHE A 1 72 ? 2.700 5.873 8.359 1.00 93.31 72 PHE A C 1
ATOM 584 O O . PHE A 1 72 ? 2.640 4.876 9.074 1.00 93.31 72 PHE A O 1
ATOM 591 N N . GLU A 1 73 ? 3.772 6.677 8.356 1.00 91.25 73 GLU A N 1
ATOM 592 C CA . GLU A 1 73 ? 5.046 6.390 9.036 1.00 91.25 73 GLU A CA 1
ATOM 593 C C . GLU A 1 73 ? 4.880 5.922 10.490 1.00 91.25 73 GLU A C 1
ATOM 595 O O . GLU A 1 73 ? 5.511 4.953 10.903 1.00 91.25 73 GLU A O 1
ATOM 600 N N . ASN A 1 74 ? 4.012 6.589 11.251 1.00 90.12 74 ASN A N 1
ATOM 601 C CA . ASN A 1 74 ? 3.859 6.381 12.693 1.00 90.12 74 ASN A CA 1
ATOM 602 C C . ASN A 1 74 ? 2.592 5.597 13.067 1.00 90.12 74 ASN A C 1
ATOM 604 O O . ASN A 1 74 ? 2.143 5.650 14.213 1.00 90.12 74 ASN A O 1
ATOM 608 N N . LYS A 1 75 ? 1.970 4.906 12.110 1.00 92.69 75 LYS A N 1
ATOM 609 C CA . LYS A 1 75 ? 0.751 4.127 12.361 1.00 92.69 75 LYS A CA 1
ATOM 610 C C . LYS A 1 75 ? 1.071 2.814 13.051 1.00 92.69 75 LYS A C 1
ATOM 612 O O . LYS A 1 75 ? 2.161 2.302 12.889 1.00 92.69 75 LYS A O 1
ATOM 617 N N . ASN A 1 76 ? 0.116 2.272 13.804 1.00 93.19 76 ASN A N 1
ATOM 618 C CA . ASN A 1 76 ? 0.267 1.003 14.534 1.00 93.19 76 ASN A CA 1
ATOM 619 C C . ASN A 1 76 ? -0.285 -0.189 13.743 1.00 93.19 76 ASN A C 1
ATOM 621 O O . ASN A 1 76 ? -0.679 -1.203 14.309 1.00 93.19 76 ASN A O 1
ATOM 625 N N . PHE A 1 77 ? -0.365 -0.057 12.424 1.00 94.62 77 PHE A N 1
ATOM 626 C CA . PHE A 1 77 ? -0.900 -1.079 11.543 1.00 94.62 77 PHE A CA 1
ATOM 627 C C . PHE A 1 77 ? -0.126 -1.102 10.236 1.00 94.62 77 PHE A C 1
ATOM 629 O O . PHE A 1 77 ? 0.408 -0.095 9.769 1.00 94.62 77 PHE A O 1
ATOM 636 N N . HIS A 1 78 ? -0.076 -2.279 9.641 1.00 95.81 78 HIS A N 1
ATOM 637 C CA . HIS A 1 78 ? 0.420 -2.486 8.299 1.00 95.81 78 HIS A CA 1
ATOM 638 C C . HIS A 1 78 ? -0.682 -2.263 7.271 1.00 95.81 78 HIS A C 1
ATOM 640 O O . HIS A 1 78 ? -1.872 -2.428 7.555 1.00 95.81 78 HIS A O 1
ATOM 646 N N . VAL A 1 79 ? -0.262 -1.951 6.051 1.00 97.19 79 VAL A N 1
ATOM 647 C CA . VAL A 1 79 ? -1.142 -1.801 4.898 1.00 97.19 79 VAL A CA 1
ATOM 648 C C . VAL A 1 79 ? -0.654 -2.721 3.794 1.00 97.19 79 VAL A C 1
ATOM 650 O O . VAL A 1 79 ? 0.519 -2.706 3.434 1.00 97.19 79 VAL A O 1
ATOM 653 N N . LYS A 1 80 ? -1.555 -3.497 3.206 1.00 95.69 80 LYS A N 1
ATOM 654 C CA . LYS A 1 80 ? -1.258 -4.314 2.032 1.00 95.69 80 LYS A CA 1
ATOM 655 C C . LYS A 1 80 ? -2.292 -4.067 0.952 1.00 95.69 80 LYS A C 1
ATOM 657 O O . LYS A 1 80 ? -3.489 -4.209 1.183 1.00 95.69 80 LYS A O 1
ATOM 662 N N . PHE A 1 81 ? -1.834 -3.708 -0.239 1.00 95.44 81 PHE A N 1
ATOM 663 C CA . PHE A 1 81 ? -2.721 -3.432 -1.357 1.00 95.44 81 PHE A CA 1
ATOM 664 C C . PHE A 1 81 ? -2.958 -4.711 -2.167 1.00 95.44 81 PHE A C 1
ATOM 666 O O . PHE A 1 81 ? -2.065 -5.234 -2.836 1.00 95.44 81 PHE A O 1
ATOM 673 N N . GLU A 1 82 ? -4.182 -5.225 -2.100 1.00 91.38 82 GLU A N 1
ATOM 674 C CA . GLU A 1 82 ? -4.657 -6.361 -2.887 1.00 91.38 82 GLU A CA 1
ATOM 675 C C . GLU A 1 82 ? -5.517 -5.868 -4.062 1.00 91.38 82 GLU A C 1
ATOM 677 O O . GLU A 1 82 ? -5.891 -4.698 -4.136 1.00 91.38 82 GLU A O 1
ATOM 682 N N . GLU A 1 83 ? -5.831 -6.762 -5.001 1.00 88.38 83 GLU A N 1
ATOM 683 C CA . GLU A 1 83 ? -6.541 -6.425 -6.246 1.00 88.38 83 GLU A CA 1
ATOM 684 C C . GLU A 1 83 ? -7.861 -5.668 -5.998 1.00 88.38 83 GLU A C 1
ATOM 686 O O . GLU A 1 83 ? -8.116 -4.631 -6.615 1.00 88.38 83 GLU A O 1
ATOM 691 N N . TYR A 1 84 ? -8.666 -6.151 -5.046 1.00 90.38 84 TYR A N 1
ATOM 692 C CA . TYR A 1 84 ? -9.993 -5.602 -4.732 1.00 90.38 84 TYR A CA 1
ATOM 693 C C . TYR A 1 84 ? -10.071 -4.888 -3.379 1.00 90.38 84 TYR A C 1
ATOM 695 O O . TYR A 1 84 ? -11.005 -4.123 -3.134 1.00 90.38 84 TYR A O 1
ATOM 703 N N . TYR A 1 85 ? -9.099 -5.124 -2.500 1.00 94.94 85 TYR A N 1
ATOM 704 C CA . TYR A 1 85 ? -9.135 -4.663 -1.118 1.00 94.94 85 TYR A CA 1
ATOM 705 C C . TYR A 1 85 ? -7.813 -4.030 -0.714 1.00 94.94 85 TYR A C 1
ATOM 707 O O . TYR A 1 85 ? -6.743 -4.424 -1.167 1.00 94.94 85 TYR A O 1
ATOM 715 N N . ILE A 1 86 ? -7.893 -3.085 0.208 1.00 96.50 86 ILE A N 1
ATOM 716 C CA . ILE A 1 86 ? -6.752 -2.592 0.963 1.00 96.50 86 ILE A CA 1
ATOM 717 C C . ILE A 1 86 ? -6.823 -3.275 2.323 1.00 96.50 86 ILE A C 1
ATOM 719 O O . ILE A 1 86 ? -7.796 -3.116 3.059 1.00 96.50 86 ILE A O 1
ATOM 723 N N . ARG A 1 87 ? -5.834 -4.104 2.632 1.00 95.88 87 ARG A N 1
ATOM 724 C CA . ARG A 1 87 ? -5.759 -4.836 3.891 1.00 95.88 87 ARG A CA 1
ATOM 725 C C . ARG A 1 87 ? -5.103 -3.975 4.952 1.00 95.88 87 ARG A C 1
ATOM 727 O O . ARG A 1 87 ? -3.975 -3.533 4.756 1.00 95.88 87 ARG A O 1
ATOM 734 N N . ILE A 1 88 ? -5.790 -3.807 6.075 1.00 95.94 88 ILE A N 1
ATOM 735 C CA . ILE A 1 88 ? -5.214 -3.271 7.310 1.00 95.94 88 ILE A CA 1
ATOM 736 C C . ILE A 1 88 ? -4.946 -4.447 8.235 1.00 95.94 88 ILE A C 1
ATOM 738 O O . ILE A 1 88 ? -5.841 -5.264 8.474 1.00 95.94 88 ILE A O 1
ATOM 742 N N . ILE A 1 89 ? -3.705 -4.556 8.700 1.00 94.62 89 ILE A N 1
ATOM 743 C CA . ILE A 1 89 ? -3.218 -5.723 9.434 1.00 94.62 89 ILE A CA 1
ATOM 744 C C . ILE A 1 89 ? -2.457 -5.250 10.672 1.00 94.62 89 ILE A C 1
ATOM 746 O O . ILE A 1 89 ? -1.499 -4.491 10.556 1.00 94.62 89 ILE A O 1
ATOM 750 N N . ASN A 1 90 ? -2.863 -5.719 11.844 1.00 93.31 90 ASN A N 1
ATOM 751 C CA . ASN A 1 90 ? -2.130 -5.575 13.099 1.00 93.31 90 ASN A CA 1
ATOM 752 C C . ASN A 1 90 ? -2.414 -6.801 13.991 1.00 93.31 90 ASN A C 1
ATOM 754 O O . ASN A 1 90 ? -2.955 -7.812 13.528 1.00 93.31 90 ASN A O 1
ATOM 758 N N . GLU A 1 91 ? -2.027 -6.744 15.260 1.00 90.25 91 GLU A N 1
ATOM 759 C CA . GLU A 1 91 ? -2.207 -7.830 16.220 1.00 90.25 91 GLU A CA 1
ATOM 760 C C . GLU A 1 91 ? -3.688 -8.136 16.517 1.00 90.25 91 GLU A C 1
ATOM 762 O O . GLU A 1 91 ? -4.033 -9.279 16.820 1.00 90.25 91 GLU A O 1
ATOM 767 N N . GLN A 1 92 ? -4.575 -7.145 16.412 1.00 88.62 92 GLN A N 1
ATOM 768 C CA . GLN A 1 92 ? -6.002 -7.239 16.737 1.00 88.62 92 GLN A CA 1
ATOM 769 C C . GLN A 1 92 ? -6.867 -7.495 15.492 1.00 88.62 92 GLN A C 1
ATOM 771 O O . GLN A 1 92 ? -7.814 -8.285 15.509 1.00 88.62 92 GLN A O 1
ATOM 776 N N . HIS A 1 93 ? -6.512 -6.865 14.379 1.00 89.69 93 HIS A N 1
ATOM 777 C CA . HIS A 1 93 ? -7.357 -6.656 13.217 1.00 89.69 93 HIS A CA 1
ATOM 778 C C . HIS A 1 93 ? -6.710 -7.194 11.944 1.00 89.69 93 HIS A C 1
ATOM 780 O O . HIS A 1 93 ? -5.503 -7.128 11.723 1.00 89.69 93 HIS A O 1
ATOM 786 N N . TYR A 1 94 ? -7.562 -7.734 11.080 1.00 92.06 94 TYR A N 1
ATOM 787 C CA . TYR A 1 94 ? -7.230 -8.083 9.701 1.00 92.06 94 TYR A CA 1
ATOM 788 C C . TYR A 1 94 ? -8.472 -7.791 8.883 1.00 92.06 94 TYR A C 1
ATOM 790 O O . TYR A 1 94 ? -9.372 -8.625 8.749 1.00 92.06 94 TYR A O 1
ATOM 798 N N . ILE A 1 95 ? -8.558 -6.555 8.419 1.00 92.62 95 ILE A N 1
ATOM 799 C CA . ILE A 1 95 ? -9.753 -6.033 7.766 1.00 92.62 95 ILE A CA 1
ATOM 800 C C . ILE A 1 95 ? -9.439 -5.723 6.310 1.00 92.62 95 ILE A C 1
ATOM 802 O O . ILE A 1 95 ? -8.328 -5.325 5.964 1.00 92.62 95 ILE A O 1
ATOM 806 N N . GLY A 1 96 ? -10.411 -5.970 5.435 1.00 93.69 96 GLY A N 1
ATOM 807 C CA . GLY A 1 96 ? -10.336 -5.588 4.030 1.00 93.69 96 GLY A CA 1
ATOM 808 C C . GLY A 1 96 ? -11.200 -4.364 3.787 1.00 93.69 96 GLY A C 1
ATOM 809 O O . GLY A 1 96 ? -12.411 -4.435 3.963 1.00 93.69 96 GLY A O 1
ATOM 810 N N . LEU A 1 97 ? -10.585 -3.268 3.358 1.00 94.75 97 LEU A N 1
ATOM 811 C CA . LEU A 1 97 ? -11.271 -2.052 2.942 1.00 94.75 97 LEU A CA 1
ATOM 812 C C . LEU A 1 97 ? -11.509 -2.129 1.428 1.00 94.75 97 LEU A C 1
ATOM 814 O O . LEU A 1 97 ? -10.535 -2.211 0.672 1.00 94.75 97 LEU A O 1
ATOM 818 N N . PRO A 1 98 ? -12.760 -2.147 0.943 1.00 94.25 98 PRO A N 1
ATOM 819 C CA . PRO A 1 98 ? -13.024 -2.124 -0.488 1.00 94.25 98 PRO A CA 1
ATOM 820 C C . PRO A 1 98 ? -12.496 -0.829 -1.112 1.00 94.25 98 PRO A C 1
ATOM 822 O O . PRO A 1 98 ? -12.766 0.272 -0.636 1.00 94.25 98 PRO A O 1
ATOM 825 N N . LYS A 1 99 ? -11.747 -0.957 -2.204 1.00 91.38 99 LYS A N 1
ATOM 826 C CA . LYS A 1 99 ? -11.064 0.179 -2.839 1.00 91.38 99 LYS A CA 1
ATOM 827 C C . LYS A 1 99 ? -11.986 1.192 -3.535 1.00 91.38 99 LYS A C 1
ATOM 829 O O . LYS A 1 99 ? -11.593 2.334 -3.712 1.00 91.38 99 LYS A O 1
ATOM 834 N N . ASP A 1 100 ? -13.174 0.756 -3.956 1.00 92.94 100 ASP A N 1
ATOM 835 C CA . ASP A 1 100 ? -14.112 1.555 -4.763 1.00 92.94 100 ASP A CA 1
ATOM 836 C C . ASP A 1 100 ? -15.404 1.888 -3.987 1.00 92.94 100 ASP A C 1
ATOM 838 O O . ASP A 1 100 ? -16.402 2.298 -4.578 1.00 92.94 100 ASP A O 1
ATOM 842 N N . LYS A 1 101 ? -15.417 1.668 -2.666 1.00 95.12 101 LYS A N 1
ATO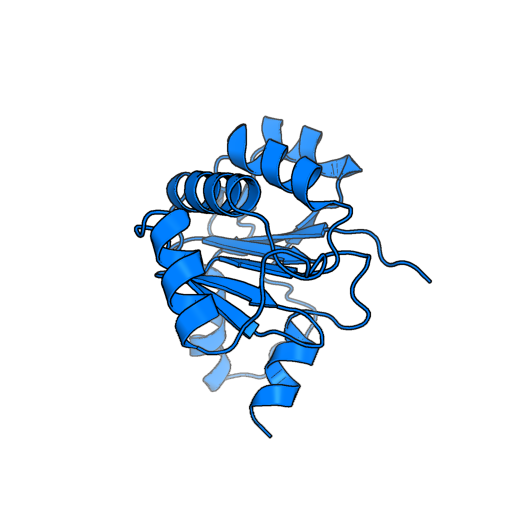M 843 C CA . LYS A 1 101 ? -16.556 1.975 -1.790 1.00 95.12 101 LYS A CA 1
ATOM 844 C C . LYS A 1 101 ? -16.290 3.283 -1.050 1.00 95.12 101 LYS A C 1
ATOM 846 O O . LYS A 1 101 ? -15.163 3.501 -0.622 1.00 95.12 101 LYS A O 1
ATOM 851 N N . ALA A 1 102 ? -17.301 4.135 -0.889 1.00 93.75 102 ALA A N 1
ATOM 852 C CA . ALA A 1 102 ? -17.134 5.393 -0.164 1.00 93.75 102 ALA A CA 1
ATOM 853 C C . ALA A 1 102 ? -16.622 5.127 1.266 1.00 93.75 102 ALA A C 1
ATOM 855 O O . ALA A 1 102 ? -17.120 4.185 1.898 1.00 93.75 102 ALA A O 1
ATOM 856 N N . PRO A 1 103 ? -15.655 5.911 1.784 1.00 91.62 103 PRO A N 1
ATOM 857 C CA . PRO A 1 103 ? -15.112 5.716 3.122 1.00 91.62 103 PRO A CA 1
ATOM 858 C C . PRO A 1 103 ? -16.199 5.565 4.186 1.00 91.62 103 PRO A C 1
ATOM 860 O O . PRO A 1 103 ? -16.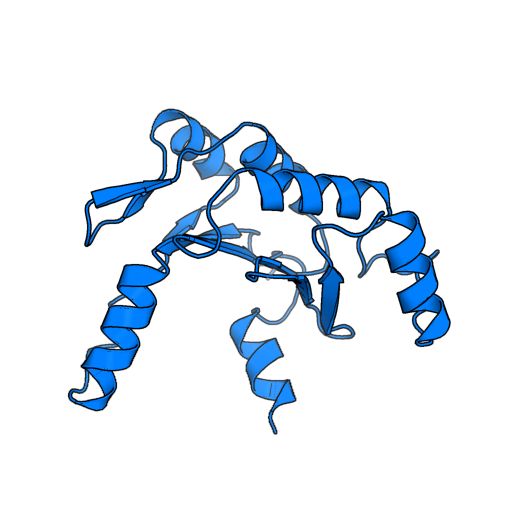159 4.609 4.948 1.00 91.62 103 PRO A O 1
ATOM 863 N N . GLU A 1 104 ? -17.220 6.420 4.195 1.00 90.62 104 GLU A N 1
ATOM 864 C CA . GLU A 1 104 ? -18.303 6.404 5.186 1.00 90.62 104 GLU A CA 1
ATOM 865 C C . GLU A 1 104 ? -19.041 5.060 5.219 1.00 90.62 104 GLU A C 1
ATOM 867 O O . GLU A 1 104 ? -19.288 4.503 6.292 1.00 90.62 104 GLU A O 1
ATOM 872 N N . ASP A 1 105 ? -19.329 4.491 4.048 1.00 91.50 105 ASP A N 1
ATOM 873 C CA . ASP A 1 105 ? -20.016 3.207 3.954 1.00 91.50 105 ASP A CA 1
ATOM 874 C C . ASP A 1 105 ? -19.132 2.041 4.435 1.00 91.50 105 ASP A C 1
ATOM 876 O O . ASP A 1 105 ? -19.649 1.009 4.864 1.00 91.50 105 ASP A O 1
ATOM 880 N N . ILE A 1 106 ? -17.801 2.169 4.358 1.00 90.94 106 ILE A N 1
ATOM 881 C CA . ILE A 1 106 ? -16.865 1.171 4.900 1.00 90.94 106 ILE A CA 1
ATOM 882 C C . ILE A 1 106 ? -16.945 1.154 6.431 1.00 90.94 106 ILE A C 1
ATOM 884 O O . ILE A 1 106 ? -16.994 0.077 7.022 1.00 90.94 106 ILE A O 1
ATOM 888 N N . TYR A 1 107 ? -17.015 2.322 7.079 1.00 87.94 107 TYR A N 1
ATOM 889 C CA . TYR A 1 107 ? -17.168 2.395 8.539 1.00 87.94 107 TYR A CA 1
ATOM 890 C C . TYR A 1 107 ? -18.505 1.817 8.991 1.00 87.94 107 TYR A C 1
ATOM 892 O O . TYR A 1 107 ? -18.545 1.080 9.972 1.00 87.94 107 TYR A O 1
ATOM 900 N N . ILE A 1 108 ? -19.589 2.086 8.258 1.00 88.44 108 ILE A N 1
ATOM 901 C CA . ILE A 1 108 ? -20.903 1.499 8.553 1.00 88.44 108 ILE A CA 1
ATOM 902 C C . ILE A 1 108 ? -20.831 -0.035 8.522 1.00 88.44 108 ILE A C 1
ATOM 904 O O . ILE A 1 108 ? -21.314 -0.689 9.446 1.00 88.44 108 ILE A O 1
ATOM 908 N N . ASP A 1 109 ? -20.198 -0.624 7.505 1.00 89.88 109 ASP A N 1
ATOM 909 C CA . ASP A 1 109 ? -20.025 -2.079 7.412 1.00 89.88 109 ASP A CA 1
ATOM 910 C C . ASP A 1 109 ? -19.198 -2.656 8.571 1.00 89.88 109 ASP A C 1
ATOM 912 O O . ASP A 1 109 ? -19.544 -3.703 9.127 1.00 89.88 109 ASP A O 1
ATOM 916 N N . LEU A 1 110 ? -18.102 -1.986 8.933 1.00 88.56 110 LEU A N 1
ATOM 917 C CA . LEU A 1 110 ? -17.216 -2.408 10.017 1.00 88.56 110 LEU A CA 1
ATOM 918 C C . LEU A 1 110 ? -17.931 -2.330 11.380 1.00 88.56 110 LEU A C 1
ATOM 920 O O . LEU A 1 110 ? -17.895 -3.304 12.133 1.00 88.56 110 LEU A O 1
ATOM 924 N N . MET A 1 111 ? -18.680 -1.253 11.648 1.00 87.00 111 MET A N 1
ATOM 925 C CA . MET A 1 111 ? -19.516 -1.116 12.851 1.00 87.00 111 MET A CA 1
ATOM 926 C C . MET A 1 111 ? -20.597 -2.196 12.918 1.00 87.00 111 MET A C 1
ATOM 928 O O . MET A 1 111 ? -20.778 -2.839 13.952 1.00 87.00 111 MET A O 1
ATOM 932 N N . ASN A 1 112 ? -21.274 -2.467 11.798 1.00 88.38 112 ASN A N 1
ATOM 933 C CA . ASN A 1 112 ? -22.264 -3.545 11.707 1.00 88.38 112 ASN A CA 1
ATOM 934 C C . ASN A 1 112 ? -21.648 -4.937 11.923 1.00 88.38 112 ASN A C 1
ATOM 936 O O . ASN A 1 112 ? -22.350 -5.870 12.311 1.00 88.38 112 ASN A O 1
ATOM 940 N N . SER A 1 113 ? -20.341 -5.075 11.695 1.00 85.56 113 SER A N 1
ATOM 941 C CA . SER A 1 113 ? -19.568 -6.293 11.954 1.00 85.56 113 SER A CA 1
ATOM 942 C C . SER A 1 113 ? -19.040 -6.380 13.394 1.00 85.56 113 SER A C 1
ATOM 944 O O . SER A 1 113 ? -18.349 -7.340 13.731 1.00 85.56 113 SER A O 1
ATOM 946 N N . GLY A 1 114 ? -19.374 -5.408 14.252 1.00 83.38 114 GLY A N 1
ATOM 947 C CA . GLY A 1 114 ? -18.984 -5.367 15.662 1.00 83.38 114 GLY A CA 1
ATOM 948 C C . GLY A 1 114 ? -17.607 -4.755 15.927 1.00 83.38 114 GLY A C 1
ATOM 949 O O . GLY A 1 114 ? -17.075 -4.945 17.018 1.00 83.38 114 GLY A O 1
ATOM 950 N N . ILE A 1 115 ? -17.022 -4.053 14.952 1.00 82.75 115 ILE A N 1
ATOM 951 C CA . ILE A 1 115 ? -15.758 -3.328 15.115 1.00 82.75 115 ILE A CA 1
ATOM 952 C C . ILE A 1 115 ? -16.086 -1.887 15.504 1.00 82.75 115 ILE A C 1
ATOM 954 O O . ILE A 1 115 ? -16.729 -1.174 14.738 1.00 82.75 115 ILE A O 1
ATOM 958 N N . ASP A 1 116 ? -15.646 -1.470 16.688 1.00 75.00 116 ASP A N 1
ATOM 959 C CA . ASP A 1 116 ? -15.745 -0.079 17.131 1.00 75.00 116 ASP A CA 1
ATOM 960 C C . ASP A 1 116 ? -14.544 0.713 16.601 1.00 75.00 116 ASP A C 1
ATOM 962 O O . ASP A 1 116 ? -13.399 0.298 16.770 1.00 75.00 116 ASP A O 1
ATOM 966 N N . ILE A 1 117 ? -14.808 1.811 15.896 1.00 72.06 117 ILE A N 1
ATOM 967 C CA . ILE A 1 117 ? -13.833 2.473 15.016 1.00 72.06 117 ILE A CA 1
ATOM 968 C C . ILE A 1 117 ? -13.604 3.934 15.407 1.00 72.06 117 ILE A C 1
ATOM 970 O O . ILE A 1 117 ? -12.615 4.525 14.982 1.00 72.06 117 ILE A O 1
ATOM 974 N N . GLU A 1 118 ? -14.496 4.537 16.199 1.00 64.06 118 GLU A N 1
ATOM 975 C CA . GLU A 1 118 ? -14.412 5.971 16.513 1.00 64.06 118 GLU A CA 1
ATOM 976 C C . GLU A 1 118 ? -13.264 6.299 17.483 1.00 64.06 118 GLU A C 1
ATOM 978 O O . GLU A 1 118 ? -12.773 7.428 17.483 1.00 64.06 118 GLU A O 1
ATOM 983 N N . GLU A 1 119 ? -12.770 5.315 18.243 1.00 65.94 119 GLU A N 1
ATOM 984 C CA . GLU A 1 119 ? -11.685 5.500 19.222 1.00 65.94 119 GLU A CA 1
ATOM 985 C C . GLU A 1 119 ? -10.469 4.576 19.009 1.00 65.94 119 GLU A C 1
ATOM 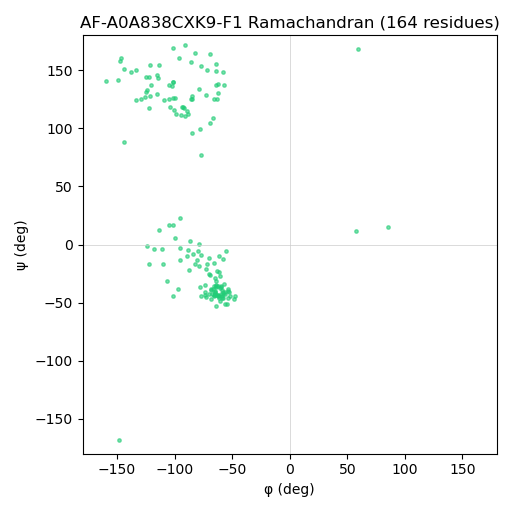987 O O . GLU A 1 119 ? -9.471 4.679 19.730 1.00 65.94 119 GLU A O 1
ATOM 992 N N . ASP A 1 120 ? -10.505 3.686 18.011 1.00 75.69 120 ASP A N 1
ATOM 993 C CA . ASP A 1 120 ? -9.437 2.709 17.799 1.00 75.69 120 ASP A CA 1
ATOM 994 C C . ASP A 1 120 ? -8.278 3.290 16.970 1.00 75.69 120 ASP A C 1
ATOM 996 O O . ASP A 1 120 ? -8.269 3.261 15.739 1.00 75.69 120 ASP A O 1
ATOM 1000 N N . ILE A 1 121 ? -7.241 3.773 17.663 1.00 76.62 121 ILE A N 1
ATOM 1001 C CA . ILE A 1 121 ? -5.993 4.272 17.053 1.00 76.62 121 ILE A CA 1
ATOM 1002 C C . ILE A 1 121 ? -5.223 3.211 16.246 1.00 76.62 121 ILE A C 1
ATOM 1004 O O . ILE A 1 121 ? -4.220 3.534 15.601 1.00 76.62 121 ILE A O 1
ATOM 1008 N N . THR A 1 122 ? -5.624 1.940 16.328 1.00 85.88 122 THR A N 1
ATOM 1009 C CA . THR A 1 122 ? -5.026 0.832 15.577 1.00 85.88 122 THR A CA 1
ATOM 1010 C C . THR A 1 122 ? -5.678 0.632 14.207 1.00 85.88 122 THR A C 1
ATOM 1012 O O . THR A 1 122 ? -5.174 -0.159 13.409 1.00 85.88 122 THR A O 1
ATOM 1015 N N . LEU A 1 123 ? -6.738 1.382 13.894 1.00 90.31 123 LEU A N 1
ATOM 1016 C CA . LEU A 1 123 ? -7.398 1.417 12.593 1.00 90.31 123 LEU A CA 1
ATOM 1017 C C . LEU A 1 123 ? -7.223 2.794 11.928 1.00 90.31 123 LEU A C 1
ATOM 1019 O O . LEU A 1 123 ? -7.001 3.795 12.614 1.00 90.31 123 LEU A O 1
ATOM 1023 N N . PRO A 1 124 ? -7.283 2.878 10.585 1.00 91.88 124 PRO A N 1
ATOM 1024 C CA . PRO A 1 124 ? -7.284 4.169 9.912 1.00 91.88 124 PRO A CA 1
ATOM 1025 C C . PRO A 1 124 ? -8.546 4.961 10.277 1.00 91.88 124 PRO A C 1
ATOM 1027 O O . PRO A 1 124 ? -9.576 4.370 10.600 1.00 91.88 124 PRO A O 1
ATOM 1030 N N . ASN A 1 125 ? -8.489 6.290 10.174 1.00 90.12 125 ASN A N 1
ATOM 1031 C CA . ASN A 1 125 ? -9.679 7.159 10.151 1.00 90.12 125 ASN A CA 1
ATOM 1032 C C . ASN A 1 125 ? -10.186 7.404 8.713 1.00 90.12 125 ASN A C 1
ATOM 1034 O O . ASN A 1 125 ? -9.521 7.056 7.739 1.00 90.12 125 ASN A O 1
ATOM 1038 N N . THR A 1 126 ? -11.354 8.036 8.559 1.00 89.00 126 THR A N 1
ATOM 1039 C CA . THR A 1 126 ? -12.003 8.251 7.250 1.00 89.00 126 THR A CA 1
ATOM 1040 C C . THR A 1 126 ? -11.091 8.939 6.233 1.00 89.00 126 THR A C 1
ATOM 1042 O O . THR A 1 126 ? -11.053 8.553 5.066 1.00 89.00 126 THR A O 1
ATOM 1045 N N . ARG A 1 127 ? -10.301 9.926 6.673 1.00 89.62 127 ARG A N 1
ATOM 1046 C CA . ARG A 1 127 ? -9.354 10.633 5.804 1.00 89.62 127 ARG A CA 1
ATOM 1047 C C . ARG A 1 127 ? -8.200 9.728 5.374 1.00 89.62 127 ARG A C 1
ATOM 1049 O O . ARG A 1 127 ? -7.765 9.793 4.232 1.00 89.62 127 ARG A O 1
ATOM 1056 N N . GLU A 1 128 ? -7.707 8.886 6.271 1.00 92.81 128 GLU A N 1
ATOM 1057 C CA . GLU A 1 128 ? -6.677 7.891 5.965 1.00 92.81 128 GLU A CA 1
ATOM 1058 C C . GLU A 1 128 ? -7.188 6.823 5.003 1.00 92.81 128 GLU A C 1
ATOM 1060 O O . GLU A 1 128 ? -6.463 6.451 4.086 1.00 92.81 128 GLU A O 1
ATOM 1065 N N . VAL A 1 129 ? -8.441 6.384 5.141 1.00 94.00 129 VAL A N 1
ATOM 1066 C CA . VAL A 1 129 ? -9.075 5.487 4.164 1.00 94.00 129 VAL A CA 1
ATOM 1067 C C . VAL A 1 129 ? -9.119 6.132 2.780 1.00 94.00 129 VAL A C 1
ATOM 1069 O O . VAL A 1 129 ? -8.764 5.466 1.810 1.00 94.00 129 VAL A O 1
ATOM 1072 N N . GLN A 1 130 ? -9.456 7.421 2.682 1.00 93.00 130 GLN A N 1
ATOM 1073 C CA . GLN A 1 130 ? -9.411 8.136 1.405 1.00 93.00 130 GLN A CA 1
ATOM 1074 C C . GLN A 1 130 ? -7.994 8.149 0.809 1.00 93.00 130 GLN A C 1
ATOM 1076 O O . GLN A 1 130 ? -7.822 7.760 -0.341 1.00 93.00 130 GLN A O 1
ATOM 1081 N N . TYR A 1 131 ? -6.970 8.494 1.598 1.00 93.69 131 TYR A N 1
ATOM 1082 C CA . TYR A 1 131 ? -5.574 8.458 1.135 1.00 93.69 131 TYR A CA 1
ATOM 1083 C C . TYR A 1 131 ? -5.161 7.077 0.621 1.00 93.69 131 TYR A C 1
ATOM 1085 O O . TYR A 1 131 ? -4.488 6.957 -0.402 1.00 93.69 131 TYR A O 1
ATOM 1093 N N . LEU A 1 132 ? -5.563 6.021 1.327 1.00 96.44 132 LEU A N 1
ATOM 1094 C CA . LEU A 1 132 ? -5.306 4.650 0.906 1.00 96.44 132 LEU A CA 1
ATOM 1095 C C . LEU A 1 132 ? -5.985 4.342 -0.428 1.00 96.44 132 LEU A C 1
ATOM 1097 O O . LEU A 1 132 ? -5.365 3.734 -1.296 1.00 96.44 132 LEU A O 1
ATOM 1101 N N . GLN A 1 133 ? -7.240 4.750 -0.603 1.00 95.44 133 GLN A N 1
ATOM 1102 C CA . GLN A 1 133 ? -7.975 4.546 -1.850 1.00 95.44 133 GLN A CA 1
ATOM 1103 C C . GLN A 1 133 ? -7.334 5.293 -3.016 1.00 95.44 133 GLN A C 1
ATOM 1105 O O . GLN A 1 133 ? -7.121 4.673 -4.058 1.00 95.44 133 GLN A O 1
ATOM 1110 N N . ASP A 1 134 ? -6.918 6.542 -2.803 1.00 94.50 134 ASP A N 1
ATOM 1111 C CA . ASP A 1 134 ? -6.218 7.343 -3.807 1.00 94.50 134 ASP A CA 1
ATOM 1112 C C . ASP A 1 134 ? -4.954 6.612 -4.285 1.00 94.50 134 ASP A C 1
ATOM 1114 O O . ASP A 1 134 ? -4.815 6.334 -5.473 1.00 94.50 134 ASP A O 1
ATOM 1118 N N . VAL A 1 135 ? -4.090 6.160 -3.364 1.00 96.06 135 VAL A N 1
ATOM 1119 C CA . VAL A 1 135 ? -2.896 5.350 -3.692 1.00 96.06 135 VAL A CA 1
ATOM 1120 C C . VAL A 1 135 ? -3.261 4.088 -4.466 1.00 96.06 135 VAL A C 1
ATOM 1122 O O . VAL A 1 135 ? -2.570 3.697 -5.407 1.00 96.06 135 VAL A O 1
ATOM 1125 N N . ALA A 1 136 ? -4.347 3.428 -4.073 1.00 95.50 136 ALA A N 1
ATOM 1126 C CA . ALA A 1 136 ? -4.834 2.229 -4.732 1.00 95.50 136 ALA A CA 1
ATOM 1127 C C . ALA A 1 136 ? -5.203 2.477 -6.207 1.00 95.50 136 ALA A C 1
ATOM 1129 O O . ALA A 1 136 ? -5.161 1.535 -7.001 1.00 95.50 136 ALA A O 1
ATOM 1130 N N . HIS A 1 137 ? -5.579 3.698 -6.589 1.00 94.50 137 HIS A N 1
ATOM 1131 C CA . HIS A 1 137 ? -5.921 4.061 -7.967 1.00 94.50 137 HIS A CA 1
ATOM 1132 C C . HIS A 1 137 ? -4.725 4.542 -8.804 1.00 94.50 137 HIS A C 1
ATOM 1134 O O . HIS A 1 137 ? -4.849 4.611 -10.024 1.00 94.50 137 HIS A O 1
ATOM 1140 N N . GLU A 1 138 ? -3.559 4.780 -8.198 1.00 94.69 138 GLU A N 1
ATOM 1141 C CA . GLU A 1 138 ? -2.375 5.324 -8.889 1.00 94.69 138 GLU A CA 1
ATOM 1142 C C . GLU A 1 138 ? -1.590 4.303 -9.724 1.00 94.69 138 GLU A C 1
ATOM 1144 O O . GLU A 1 138 ? -0.789 4.681 -10.580 1.00 94.69 138 GLU A O 1
ATOM 1149 N N . TYR A 1 139 ? -1.774 3.002 -9.488 1.00 94.38 139 TYR A N 1
ATOM 1150 C CA . TYR A 1 139 ? -0.972 1.974 -10.148 1.00 94.38 139 TYR A CA 1
ATOM 1151 C C . TYR A 1 139 ? -1.742 0.679 -10.426 1.00 94.38 139 TYR A C 1
ATOM 1153 O O . TYR A 1 139 ? -2.769 0.365 -9.821 1.00 94.38 139 TYR A O 1
ATOM 1161 N N . ASP A 1 140 ? -1.209 -0.115 -11.357 1.00 93.31 140 ASP A N 1
ATOM 1162 C CA . ASP A 1 140 ? -1.761 -1.426 -11.689 1.00 93.31 140 ASP A CA 1
ATOM 1163 C C . ASP A 1 140 ? -1.367 -2.475 -10.634 1.00 93.31 140 ASP A C 1
ATOM 1165 O O . ASP A 1 140 ? -0.271 -3.045 -10.656 1.00 93.31 140 ASP A O 1
ATOM 1169 N N . ARG A 1 141 ? -2.294 -2.763 -9.718 1.00 90.88 141 ARG A N 1
ATOM 1170 C CA . ARG A 1 141 ? -2.145 -3.777 -8.658 1.00 90.88 141 ARG A CA 1
ATOM 1171 C C . ARG A 1 141 ? -2.044 -5.215 -9.157 1.00 90.88 141 ARG A C 1
ATOM 1173 O O . ARG A 1 141 ? -1.583 -6.075 -8.407 1.00 90.88 141 ARG A O 1
ATOM 1180 N N . ASN A 1 142 ? -2.417 -5.482 -10.408 1.00 89.56 142 ASN A N 1
ATOM 1181 C CA . ASN A 1 142 ? -2.198 -6.785 -11.039 1.00 89.56 142 ASN A CA 1
ATOM 1182 C C . ASN A 1 142 ? -0.761 -6.928 -11.559 1.00 89.56 142 ASN A C 1
ATOM 1184 O O . ASN A 1 142 ? -0.316 -8.030 -11.878 1.00 89.56 142 ASN A O 1
ATOM 1188 N N . GLN A 1 143 ? -0.006 -5.832 -11.634 1.00 91.38 143 GLN A N 1
ATOM 1189 C CA . GLN A 1 143 ? 1.401 -5.842 -12.034 1.00 91.38 143 GLN A CA 1
ATOM 1190 C C . GLN A 1 143 ? 2.349 -5.620 -10.865 1.00 91.38 143 GLN A C 1
ATOM 1192 O O . GLN A 1 143 ? 3.449 -6.181 -10.866 1.00 91.38 143 GLN A O 1
ATOM 1197 N N . TRP A 1 144 ? 1.926 -4.853 -9.865 1.00 94.00 144 TRP A N 1
ATOM 1198 C CA . TRP A 1 144 ? 2.772 -4.432 -8.759 1.00 94.00 144 TRP A CA 1
ATOM 1199 C C . TRP A 1 144 ? 2.204 -4.858 -7.413 1.00 94.00 144 TRP A C 1
ATOM 1201 O O . TRP A 1 144 ? 0.996 -4.881 -7.184 1.00 94.00 144 TRP A O 1
ATOM 1211 N N . VAL A 1 145 ? 3.117 -5.206 -6.519 1.00 92.44 145 VAL A N 1
ATOM 1212 C CA . VAL A 1 145 ? 2.871 -5.406 -5.099 1.00 92.44 145 VAL A CA 1
ATOM 1213 C C . VAL A 1 145 ? 3.328 -4.139 -4.401 1.00 92.44 145 VAL A C 1
ATOM 121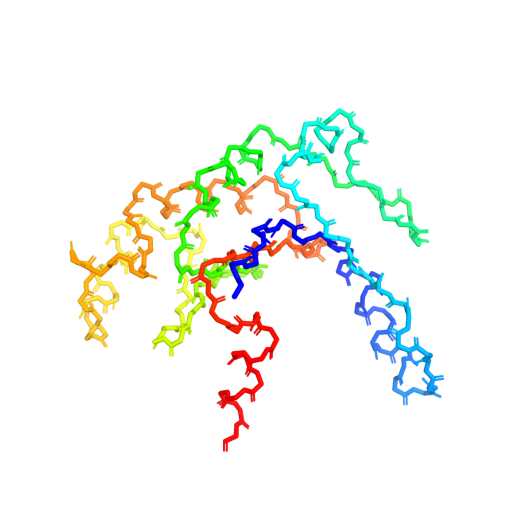5 O O . VAL A 1 145 ? 4.475 -3.727 -4.581 1.00 92.44 145 VAL A O 1
ATOM 1218 N N . LEU A 1 146 ? 2.434 -3.550 -3.616 1.00 95.12 146 LEU A N 1
ATOM 1219 C CA . LEU A 1 146 ? 2.740 -2.453 -2.714 1.00 95.12 146 LEU A CA 1
ATOM 1220 C C . LEU A 1 146 ? 2.266 -2.856 -1.321 1.00 95.12 146 LEU A C 1
ATOM 1222 O O . LEU A 1 146 ? 1.109 -3.243 -1.132 1.00 95.12 146 LEU A O 1
ATOM 1226 N N . GLU A 1 147 ? 3.161 -2.778 -0.351 1.00 95.38 147 GLU A N 1
ATOM 1227 C CA . GLU A 1 147 ? 2.857 -3.010 1.055 1.00 95.38 147 GLU A CA 1
ATOM 1228 C C . GLU A 1 147 ? 3.575 -1.944 1.878 1.00 95.38 147 GLU A C 1
ATO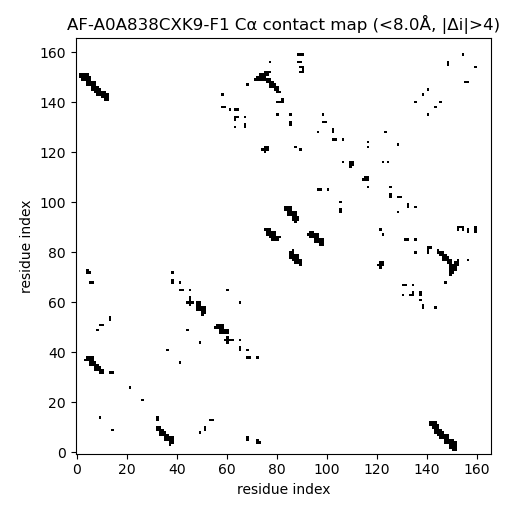M 1230 O O . GLU A 1 147 ? 4.636 -1.452 1.501 1.00 95.38 147 GLU A O 1
ATOM 1235 N N . PHE A 1 148 ? 2.991 -1.561 2.999 1.00 96.06 148 PHE A N 1
ATOM 1236 C CA . PHE A 1 148 ? 3.609 -0.677 3.962 1.00 96.06 148 PHE A CA 1
ATOM 1237 C C . PHE A 1 148 ? 3.654 -1.390 5.300 1.00 96.06 148 PHE A C 1
ATOM 1239 O O . PHE A 1 148 ? 2.623 -1.734 5.886 1.00 96.06 148 PHE A O 1
ATOM 1246 N N . GLU A 1 149 ? 4.869 -1.610 5.772 1.00 94.81 149 GLU A N 1
ATOM 1247 C CA . GLU A 1 149 ? 5.116 -2.194 7.073 1.00 94.81 149 GLU A CA 1
ATOM 1248 C C . GLU A 1 149 ? 5.429 -1.078 8.057 1.00 94.81 149 GLU A C 1
ATOM 1250 O O . GLU A 1 149 ? 6.459 -0.409 7.969 1.00 94.81 149 GLU A O 1
ATOM 1255 N N . SER A 1 150 ? 4.510 -0.886 8.995 1.00 94.25 150 SER A N 1
ATOM 1256 C CA . SER A 1 150 ? 4.709 -0.018 10.148 1.00 94.25 150 SER A CA 1
ATOM 1257 C C . SER A 1 150 ? 5.831 -0.540 11.051 1.00 94.25 150 SER A C 1
ATOM 1259 O O . SER A 1 150 ? 5.900 -1.722 11.384 1.00 94.25 150 SER A O 1
ATOM 1261 N N . GLY A 1 151 ? 6.664 0.382 11.513 1.00 92.44 151 GLY A N 1
ATOM 1262 C CA . GLY A 1 151 ? 7.696 0.164 12.515 1.00 92.44 151 GLY A CA 1
ATOM 1263 C C . GLY A 1 151 ? 7.193 0.073 13.961 1.00 92.44 151 GLY A C 1
ATOM 1264 O O . GLY A 1 151 ? 7.962 -0.284 14.859 1.00 92.44 151 GLY A O 1
ATOM 1265 N N . ASN A 1 152 ? 5.914 0.387 14.182 1.00 92.38 152 ASN A N 1
ATOM 1266 C CA . ASN A 1 152 ? 5.259 0.400 15.493 1.00 92.38 152 ASN A CA 1
ATOM 1267 C C . ASN A 1 152 ? 4.427 -0.865 15.764 1.00 92.38 152 ASN A C 1
ATOM 1269 O O . ASN A 1 152 ? 3.742 -0.944 16.779 1.00 92.38 152 ASN A O 1
ATOM 1273 N N . THR A 1 153 ? 4.481 -1.842 14.862 1.00 89.69 153 THR A N 1
ATOM 1274 C CA . THR A 1 153 ? 3.825 -3.151 14.990 1.00 89.69 153 THR A CA 1
ATOM 1275 C C . THR A 1 153 ? 4.885 -4.177 15.401 1.00 89.69 153 THR A C 1
ATOM 1277 O O . THR A 1 153 ? 6.026 -4.100 14.934 1.00 89.69 153 THR A O 1
ATOM 1280 N N . GLU A 1 154 ? 4.564 -5.111 16.300 1.00 87.25 154 GLU A N 1
ATOM 1281 C CA . GLU A 1 154 ? 5.566 -6.051 16.832 1.00 87.25 154 GLU A CA 1
ATOM 1282 C C . GLU A 1 154 ? 5.953 -7.120 15.807 1.00 87.25 154 GLU A C 1
ATOM 1284 O O . GLU A 1 154 ? 7.107 -7.550 15.756 1.00 87.25 154 GLU A O 1
ATOM 1289 N N . HIS A 1 155 ? 4.986 -7.532 14.991 1.00 89.69 155 HIS A N 1
ATOM 1290 C CA . HIS A 1 155 ? 5.105 -8.624 14.032 1.00 89.69 155 HIS A CA 1
ATOM 1291 C C . HIS A 1 155 ? 4.973 -8.098 12.612 1.00 89.69 155 HIS A C 1
ATOM 1293 O O . HIS A 1 155 ? 4.171 -7.208 12.372 1.00 89.69 155 HIS A O 1
ATOM 1299 N N . SER A 1 156 ? 5.698 -8.698 11.672 1.00 89.81 156 SER A N 1
ATOM 1300 C CA . SER A 1 156 ? 5.578 -8.408 10.239 1.00 89.81 156 SER A CA 1
ATOM 1301 C C . SER A 1 156 ? 4.251 -8.895 9.637 1.00 89.81 156 SER A C 1
ATOM 1303 O O . SER A 1 156 ? 3.577 -9.778 10.183 1.00 89.81 156 SER A O 1
ATOM 1305 N N . ILE A 1 157 ? 3.910 -8.393 8.442 1.00 88.56 157 ILE A N 1
ATOM 1306 C CA . ILE A 1 157 ? 2.740 -8.847 7.664 1.00 88.56 157 ILE A CA 1
ATOM 1307 C C . ILE A 1 157 ? 2.746 -10.374 7.493 1.00 88.56 157 ILE A C 1
ATOM 1309 O O . ILE A 1 157 ? 1.710 -11.024 7.669 1.00 88.56 157 ILE A O 1
ATOM 1313 N N . ASP A 1 158 ? 3.900 -10.958 7.169 1.00 86.31 158 ASP A N 1
ATOM 1314 C CA . ASP A 1 158 ? 4.041 -12.396 6.932 1.00 86.31 158 ASP A CA 1
ATOM 1315 C C . ASP A 1 158 ? 3.769 -13.230 8.191 1.00 86.31 158 ASP A C 1
ATOM 1317 O O . ASP A 1 158 ? 3.133 -14.285 8.115 1.00 86.31 158 ASP A O 1
ATOM 1321 N N . GLU A 1 159 ? 4.229 -12.771 9.355 1.00 86.56 159 GLU A N 1
ATOM 1322 C CA . GLU A 1 159 ? 4.005 -13.443 10.639 1.00 86.56 159 GLU A CA 1
ATOM 1323 C C . GLU A 1 159 ? 2.530 -13.387 11.046 1.00 86.56 159 GLU A C 1
ATOM 1325 O O . GLU A 1 159 ? 1.938 -14.422 11.374 1.00 86.56 159 GLU A O 1
ATOM 1330 N N . LEU A 1 160 ? 1.913 -12.205 10.949 1.00 86.69 160 LEU A N 1
ATOM 1331 C CA . LEU A 1 160 ? 0.499 -11.998 11.272 1.00 86.69 160 LEU A CA 1
ATOM 1332 C C . LEU A 1 160 ? -0.423 -12.785 10.334 1.00 86.69 160 LEU A C 1
ATOM 1334 O O . LEU A 1 160 ? -1.435 -13.336 10.767 1.00 86.69 160 LEU A O 1
ATOM 1338 N N . THR A 1 161 ? -0.052 -12.908 9.058 1.00 84.06 161 THR A N 1
ATOM 1339 C CA . THR A 1 161 ? -0.844 -13.656 8.075 1.00 84.06 161 THR A CA 1
ATOM 1340 C C . THR A 1 161 ? -0.725 -15.169 8.283 1.00 84.06 161 THR A C 1
ATOM 1342 O O . THR A 1 161 ? -1.733 -15.872 8.232 1.00 84.06 161 THR A O 1
ATOM 1345 N N . LYS A 1 162 ? 0.471 -15.699 8.580 1.00 80.00 162 LYS A N 1
ATOM 1346 C CA . LYS A 1 162 ? 0.679 -17.144 8.820 1.00 80.00 162 LYS A CA 1
ATOM 1347 C C . LYS A 1 162 ? -0.060 -17.660 10.053 1.00 80.00 162 LYS A C 1
ATOM 1349 O O . LYS A 1 162 ? -0.547 -18.788 10.038 1.00 80.00 162 LYS A O 1
ATOM 1354 N N . ASN A 1 163 ? -0.150 -16.856 11.110 1.00 67.19 163 ASN A N 1
ATOM 1355 C CA . ASN A 1 163 ? -0.798 -17.263 12.357 1.00 67.19 163 ASN A CA 1
ATOM 1356 C C . ASN A 1 163 ? -2.329 -17.359 12.254 1.00 67.19 163 ASN A C 1
ATOM 1358 O O . ASN A 1 163 ? -2.933 -18.021 13.090 1.00 67.19 163 ASN A O 1
ATOM 1362 N N . ARG A 1 164 ? -2.956 -16.768 11.227 1.00 63.97 164 ARG A N 1
ATOM 1363 C CA . ARG A 1 164 ? -4.414 -16.851 11.018 1.00 63.97 164 ARG A CA 1
ATOM 1364 C C . ARG A 1 164 ? -4.900 -18.120 10.320 1.00 63.97 164 ARG A C 1
ATOM 1366 O O . ARG A 1 164 ? -6.092 -18.400 10.369 1.00 63.97 164 ARG A O 1
ATOM 1373 N N . TYR A 1 165 ? -4.012 -18.870 9.670 1.00 55.28 165 TYR A N 1
ATOM 1374 C CA . TYR A 1 165 ? -4.357 -20.108 8.954 1.00 55.28 165 TYR A CA 1
ATOM 1375 C C . TYR A 1 165 ? -3.999 -21.385 9.737 1.00 55.28 165 TYR A C 1
ATOM 1377 O O . TYR A 1 165 ? -3.914 -22.463 9.148 1.00 55.28 165 TYR A O 1
ATOM 1385 N N . LYS A 1 166 ? -3.764 -21.267 11.048 1.00 43.94 166 LYS A N 1
ATOM 1386 C CA . LYS A 1 166 ? -3.612 -22.393 11.979 1.00 43.94 166 LYS A CA 1
ATOM 1387 C C . LYS A 1 166 ? -4.880 -22.559 12.801 1.00 43.94 166 LYS A C 1
ATOM 1389 O O . LYS A 1 166 ? -5.226 -23.729 13.066 1.00 43.94 166 LYS A O 1
#

Foldseek 3Di:
DQAFKKKKKAWLCVVVVVVVVCVPDDDDPPPPRIDIDGLVCVVVCQVVFDARPPPRDGDHQDPLNNVLCVVCRAAQWKWWQAPQFIFTDAPPDTDTHGLPDQLVVSVVVCVVVVDDDPPDSNDDDNVSSVSVSVVSPRDDNNGMIIMIFHSNGPDGPVVRVVVVVD

Radius of gyration: 16.32 Å; Cα contacts (8 Å, |Δi|>4): 251; chains: 1; bounding box: 40×40×36 Å

Solvent-accessible surface area (backbone atoms only — not comparable to full-atom values): 9647 Å² total; per-residue (Å²): 131,81,51,77,31,30,44,36,41,28,39,36,57,63,44,52,56,46,58,62,58,42,81,75,52,95,72,72,90,80,73,66,64,55,48,77,38,41,74,91,45,48,67,58,39,47,77,70,31,49,63,38,92,86,80,66,51,69,51,80,52,48,71,60,55,53,51,46,57,63,74,46,43,87,33,43,33,27,41,38,57,50,86,68,29,39,33,42,39,45,98,90,47,78,46,73,43,58,57,89,53,60,50,70,61,52,52,53,54,40,43,75,72,73,46,80,64,93,80,39,77,66,51,77,52,64,69,52,47,47,54,53,33,54,41,60,70,74,55,62,53,82,47,36,39,47,33,36,45,27,16,67,38,97,64,55,72,69,57,57,55,58,66,72,81,112

Secondary structure (DSSP, 8-state):
-PPPPEEEEEEHHHHHHHHHHGGGS---TT--SEEEEEHHHHHHHHHH-EE-TTT--EE---HHHHHHHHHHTT-SSEEEE-SSEEEEESSS-EEEEETTS-HHHHHHHHHHTT---SS-TTS--HHHHHHHHHHHHSS-TTTEEEEEE-TTSSS-HHHHHHHTT-

pLDDT: mean 85.69, std 13.13, range [40.25, 97.19]